Protein AF-A0A1F2UGQ7-F1 (afdb_monomer_lite)

pLDDT: mean 75.81, std 17.09, range [33.22, 93.88]

Secondary structure (DSSP, 8-state):
-PPP-----S---------EEEE-TT--EEEE-HHHHHHHHHTS--S---EEEEE-TTS-EEEEETTT--EEE-PPPTTSPP---

Structure (mmCIF, N/CA/C/O backbone):
data_AF-A0A1F2UGQ7-F1
#
_entry.id   AF-A0A1F2UGQ7-F1
#
loop_
_atom_site.group_PDB
_atom_site.id
_atom_site.type_symbol
_atom_site.label_atom_id
_atom_site.label_alt_id
_atom_site.label_comp_id
_atom_site.label_asym_id
_atom_site.label_entity_id
_atom_site.label_seq_id
_atom_site.pdbx_PDB_ins_code
_atom_site.Cartn_x
_atom_site.Cartn_y
_atom_site.Cartn_z
_atom_site.occupancy
_atom_site.B_iso_or_equiv
_atom_site.auth_seq_id
_atom_site.auth_comp_id
_atom_site.auth_asym_id
_atom_site.auth_atom_id
_atom_site.pdbx_PDB_model_num
ATOM 1 N N . MET A 1 1 ? 38.895 -27.767 -13.038 1.00 44.03 1 MET A N 1
ATOM 2 C CA . MET A 1 1 ? 38.136 -26.512 -12.853 1.00 44.03 1 MET A CA 1
ATOM 3 C C . MET A 1 1 ? 36.655 -26.878 -12.930 1.00 44.03 1 MET A C 1
ATOM 5 O O . MET A 1 1 ? 36.214 -27.323 -13.981 1.00 44.03 1 MET A O 1
ATOM 9 N N . LYS A 1 2 ? 35.946 -26.887 -11.794 1.00 33.22 2 LYS A N 1
ATOM 10 C CA . LYS A 1 2 ? 34.530 -27.288 -11.696 1.00 33.22 2 LYS A CA 1
ATOM 11 C C . LYS A 1 2 ? 33.690 -26.112 -12.200 1.00 33.22 2 LYS A C 1
ATOM 13 O O . LYS A 1 2 ? 33.909 -25.002 -11.724 1.00 33.22 2 LYS A O 1
ATOM 18 N N . LYS A 1 3 ? 32.810 -26.329 -13.184 1.00 40.66 3 LYS A N 1
ATOM 19 C CA . LYS A 1 3 ? 31.834 -25.309 -13.594 1.00 40.66 3 LYS A CA 1
ATOM 20 C C . LYS A 1 3 ? 31.032 -24.927 -12.350 1.00 40.66 3 LYS A C 1
ATOM 22 O O . LYS A 1 3 ? 30.554 -25.817 -11.648 1.00 40.66 3 LYS A O 1
ATOM 27 N N . ALA A 1 4 ? 30.976 -23.637 -12.041 1.00 44.28 4 ALA A N 1
ATOM 28 C CA . ALA A 1 4 ? 29.990 -23.141 -11.104 1.00 44.28 4 ALA A CA 1
ATOM 29 C C . ALA A 1 4 ? 28.639 -23.351 -11.789 1.00 44.28 4 ALA A C 1
ATOM 31 O O . ALA A 1 4 ? 28.423 -22.848 -12.889 1.00 44.28 4 ALA A O 1
ATOM 32 N N . ASP A 1 5 ? 27.783 -24.178 -11.197 1.00 49.69 5 ASP A N 1
ATOM 33 C CA . ASP A 1 5 ? 26.360 -24.079 -11.476 1.00 49.69 5 ASP A CA 1
ATOM 34 C C . ASP A 1 5 ? 25.951 -22.708 -10.942 1.00 49.69 5 ASP A C 1
ATOM 36 O O . ASP A 1 5 ? 25.779 -22.523 -9.735 1.00 49.69 5 ASP A O 1
ATOM 40 N N . ASP A 1 6 ? 25.911 -21.722 -11.840 1.00 48.91 6 ASP A N 1
ATOM 41 C CA . ASP A 1 6 ? 25.294 -20.427 -11.596 1.00 48.91 6 ASP A CA 1
ATOM 42 C C . ASP A 1 6 ? 23.820 -20.730 -11.352 1.00 48.91 6 ASP A C 1
ATOM 44 O O . ASP A 1 6 ? 23.045 -20.866 -12.296 1.00 48.91 6 ASP A O 1
ATOM 48 N N . GLY A 1 7 ? 23.479 -20.986 -10.088 1.00 46.09 7 GLY A N 1
ATOM 49 C CA . GLY A 1 7 ? 22.180 -21.452 -9.618 1.00 46.09 7 GLY A CA 1
ATOM 50 C C . GLY A 1 7 ? 21.078 -20.431 -9.852 1.00 46.09 7 GLY A C 1
ATOM 51 O O . GLY A 1 7 ? 20.500 -19.921 -8.899 1.00 46.09 7 GLY A O 1
ATOM 52 N N . ILE A 1 8 ? 20.790 -20.128 -11.116 1.00 56.53 8 ILE A N 1
ATOM 53 C CA . ILE A 1 8 ? 19.595 -19.429 -11.544 1.00 56.53 8 ILE A CA 1
ATOM 54 C C . ILE A 1 8 ? 18.455 -20.398 -11.235 1.00 56.53 8 ILE A C 1
ATOM 56 O O . ILE A 1 8 ? 18.385 -21.463 -11.857 1.00 56.53 8 ILE A O 1
ATOM 60 N N . PRO A 1 9 ? 17.594 -20.092 -10.251 1.00 45.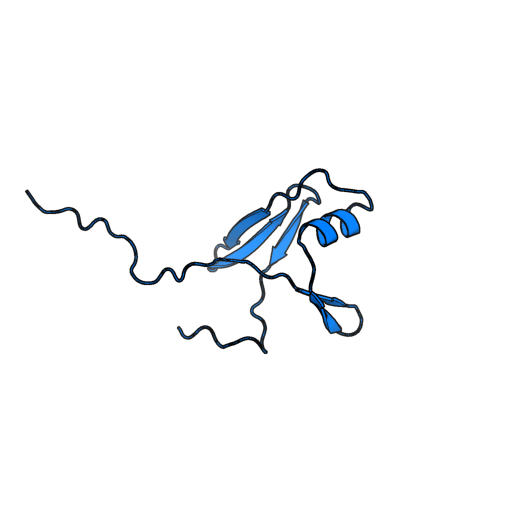75 9 PRO A N 1
ATOM 61 C CA . PRO A 1 9 ? 16.510 -20.985 -9.895 1.00 45.75 9 PRO A CA 1
ATOM 62 C C . PRO A 1 9 ? 15.626 -21.191 -11.124 1.00 45.75 9 PRO A C 1
ATOM 64 O O . PRO A 1 9 ? 15.082 -20.237 -11.683 1.00 45.75 9 PRO A O 1
ATOM 67 N N . GLN A 1 10 ? 15.501 -22.443 -11.561 1.00 54.53 10 GLN A N 1
ATOM 68 C CA . GLN A 1 10 ? 14.442 -22.819 -12.484 1.00 54.53 10 GLN A CA 1
ATOM 69 C C . GLN A 1 10 ? 13.107 -22.551 -11.781 1.00 54.53 10 GLN A C 1
ATOM 71 O O . GLN A 1 10 ? 12.959 -22.881 -10.610 1.00 54.53 10 GLN A O 1
ATOM 76 N N . THR A 1 11 ? 12.187 -21.926 -12.520 1.00 52.59 11 THR A N 1
ATOM 77 C CA . THR A 1 11 ? 10.865 -21.412 -12.114 1.00 52.59 11 THR A CA 1
ATOM 78 C C . THR A 1 11 ? 10.862 -20.104 -11.323 1.00 52.59 11 THR A C 1
ATOM 80 O O . THR A 1 11 ? 10.389 -20.036 -10.192 1.00 52.59 11 THR A O 1
ATOM 83 N N . VAL A 1 12 ? 11.280 -19.017 -11.969 1.00 47.66 12 VAL A N 1
ATOM 84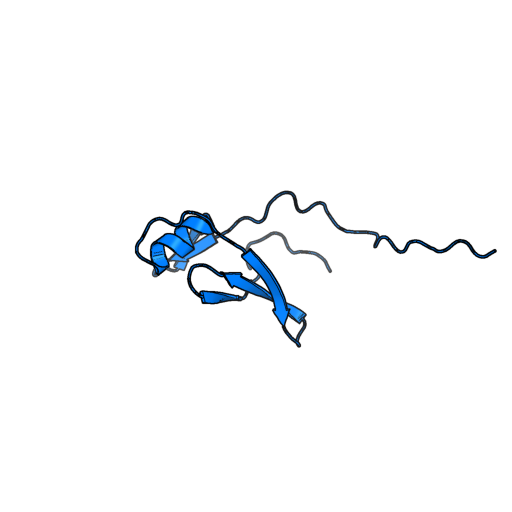 C CA . VAL A 1 12 ? 10.661 -17.710 -11.711 1.00 47.66 12 VAL A CA 1
ATOM 85 C C . VAL A 1 12 ? 9.775 -17.432 -12.917 1.00 47.66 12 VAL A C 1
ATOM 87 O O . VAL A 1 12 ? 10.282 -17.170 -14.006 1.00 47.66 12 VAL A O 1
ATOM 90 N N . ALA A 1 13 ? 8.457 -17.580 -12.766 1.00 53.69 13 ALA A N 1
ATOM 91 C CA . ALA A 1 13 ? 7.542 -17.033 -13.761 1.00 53.69 13 ALA A CA 1
ATOM 92 C C . ALA A 1 13 ? 7.817 -15.520 -13.843 1.00 53.69 13 ALA A C 1
ATOM 94 O O . ALA A 1 13 ? 7.984 -14.899 -12.787 1.00 53.69 13 ALA A O 1
ATOM 95 N N . PRO A 1 14 ? 7.918 -14.921 -15.041 1.00 48.06 14 PRO A N 1
ATOM 96 C CA . PRO A 1 14 ? 8.009 -13.474 -15.139 1.00 48.06 14 PRO A CA 1
ATOM 97 C C . PRO A 1 14 ? 6.756 -12.881 -14.485 1.00 48.06 14 PRO A C 1
ATOM 99 O O . PRO A 1 14 ? 5.640 -13.089 -14.953 1.00 48.06 14 PRO A O 1
ATOM 102 N N . VAL A 1 15 ? 6.929 -12.196 -13.354 1.00 55.12 15 VAL A N 1
ATOM 103 C CA . VAL A 1 15 ? 5.865 -11.380 -12.766 1.00 55.12 15 VAL A CA 1
ATOM 104 C C . VAL A 1 15 ? 5.907 -10.057 -13.516 1.00 55.12 15 VAL A C 1
ATOM 106 O O . VAL A 1 15 ? 6.729 -9.197 -13.210 1.00 55.12 15 VAL A O 1
ATOM 109 N N . GLU A 1 16 ? 5.086 -9.938 -14.557 1.00 54.97 16 GLU A N 1
ATOM 110 C CA . GLU A 1 16 ? 5.004 -8.718 -15.371 1.00 54.97 16 GLU A CA 1
ATOM 111 C C . GLU A 1 16 ? 4.261 -7.595 -14.631 1.00 54.97 16 GLU A C 1
ATOM 113 O O . GLU A 1 16 ? 4.545 -6.419 -14.849 1.00 54.97 16 GLU A O 1
ATOM 118 N N . GLU A 1 17 ? 3.360 -7.942 -13.705 1.00 60.62 17 GLU A N 1
ATOM 119 C CA . GLU A 1 17 ? 2.522 -6.979 -12.995 1.00 60.62 17 GLU A CA 1
ATOM 120 C C . GLU A 1 17 ? 2.073 -7.519 -11.627 1.00 60.62 17 GLU A C 1
ATOM 122 O O . GLU A 1 17 ? 1.711 -8.689 -11.491 1.00 60.62 17 GLU A O 1
ATOM 127 N N . ILE A 1 18 ? 2.068 -6.657 -10.603 1.00 69.94 18 ILE A N 1
ATOM 128 C CA . ILE A 1 18 ? 1.392 -6.932 -9.329 1.00 69.94 18 ILE A CA 1
ATOM 129 C C . ILE A 1 18 ? 0.074 -6.164 -9.345 1.00 69.94 18 ILE A C 1
ATOM 131 O O . ILE A 1 18 ? 0.064 -4.944 -9.181 1.00 69.94 18 ILE A O 1
ATOM 135 N N . GLN A 1 19 ? -1.035 -6.876 -9.534 1.00 72.25 19 GLN A N 1
ATOM 136 C CA . GLN A 1 19 ? -2.361 -6.271 -9.462 1.00 72.25 19 GLN A CA 1
ATOM 137 C C . GLN A 1 19 ? -2.828 -6.117 -8.017 1.00 72.25 19 GLN A C 1
ATOM 139 O O . GLN A 1 19 ? -2.731 -7.049 -7.217 1.00 72.25 19 GLN A O 1
ATOM 144 N N . TRP A 1 20 ? -3.373 -4.941 -7.700 1.00 78.75 20 TRP A N 1
ATOM 145 C CA . TRP A 1 20 ? -3.909 -4.636 -6.380 1.00 78.75 20 TRP A CA 1
ATOM 146 C C . TRP A 1 20 ? -5.423 -4.631 -6.361 1.00 78.75 20 TRP A C 1
ATOM 148 O O . TRP A 1 20 ? -6.077 -4.033 -7.213 1.00 78.75 20 TRP A O 1
ATOM 158 N N . SER A 1 21 ? -5.973 -5.206 -5.299 1.00 83.38 21 SER A N 1
ATOM 159 C CA . SER A 1 21 ? -7.365 -4.994 -4.942 1.00 83.38 21 SER A CA 1
ATOM 160 C C . SER A 1 21 ? -7.523 -4.907 -3.432 1.00 83.38 21 SER A C 1
ATOM 162 O O . SER A 1 21 ? -6.742 -5.480 -2.671 1.00 83.38 21 SER A O 1
ATOM 164 N N . VAL A 1 22 ? -8.535 -4.163 -3.002 1.00 86.44 22 VAL A N 1
ATOM 165 C CA . VAL A 1 22 ? -8.970 -4.082 -1.606 1.00 86.44 22 VAL A CA 1
ATOM 166 C C . VAL A 1 22 ? -10.423 -4.516 -1.502 1.00 86.44 22 VAL A C 1
ATOM 168 O O . VAL A 1 22 ? -11.143 -4.564 -2.501 1.00 86.44 22 VAL A O 1
ATOM 171 N N . ARG A 1 23 ? -10.865 -4.831 -0.286 1.00 88.06 23 ARG A N 1
ATOM 172 C CA . ARG A 1 23 ? -12.286 -5.011 0.005 1.00 88.06 23 ARG A CA 1
ATOM 173 C C . ARG A 1 23 ? -12.837 -3.745 0.637 1.00 88.06 23 ARG A C 1
ATOM 175 O O . ARG A 1 23 ? -12.222 -3.200 1.551 1.00 88.06 23 ARG A O 1
ATOM 182 N N . ASP A 1 24 ? -13.972 -3.276 0.136 1.00 84.75 24 ASP A N 1
ATOM 183 C CA . ASP A 1 24 ? -14.696 -2.172 0.758 1.00 84.75 24 ASP A CA 1
ATOM 184 C C . ASP A 1 24 ? -15.406 -2.618 2.052 1.00 84.75 24 ASP A C 1
ATOM 186 O O . ASP A 1 24 ? -15.358 -3.784 2.452 1.00 84.75 24 ASP A O 1
ATOM 190 N N . ALA A 1 25 ? -16.090 -1.684 2.718 1.00 85.69 25 ALA A N 1
ATOM 191 C CA . ALA A 1 25 ? -16.830 -1.968 3.949 1.00 85.69 25 ALA A CA 1
ATOM 192 C C . ALA A 1 25 ? -17.985 -2.974 3.762 1.00 85.69 25 ALA A C 1
ATOM 194 O O . ALA A 1 25 ? -18.409 -3.602 4.729 1.00 85.69 25 ALA A O 1
ATOM 195 N N . ALA A 1 26 ? -18.490 -3.136 2.536 1.00 89.31 26 ALA A N 1
ATOM 196 C CA . ALA A 1 26 ? -19.500 -4.129 2.179 1.00 89.31 26 ALA A CA 1
ATOM 197 C C . ALA A 1 26 ? -18.875 -5.474 1.752 1.00 89.31 26 ALA A C 1
ATOM 199 O O . ALA A 1 26 ? -19.595 -6.429 1.465 1.00 89.31 26 ALA A O 1
ATOM 200 N N . GLY A 1 27 ? -17.542 -5.572 1.743 1.00 86.25 27 GLY A N 1
ATOM 201 C CA . GLY A 1 27 ? -16.787 -6.761 1.370 1.00 86.25 27 GLY A CA 1
ATOM 202 C C . GLY A 1 27 ? -16.576 -6.931 -0.135 1.00 86.25 27 GLY A C 1
ATOM 203 O O . GLY A 1 27 ? -16.017 -7.955 -0.539 1.00 86.25 27 GLY A O 1
ATOM 204 N N . ASN A 1 28 ? -16.980 -5.962 -0.962 1.00 88.38 28 ASN A N 1
ATOM 205 C CA . ASN A 1 28 ? -16.805 -6.036 -2.410 1.00 88.38 28 ASN A CA 1
ATOM 206 C C . ASN A 1 28 ? -15.350 -5.777 -2.784 1.00 88.38 28 ASN A C 1
ATOM 208 O O . ASN A 1 28 ? -14.704 -4.879 -2.240 1.00 88.38 28 ASN A O 1
ATOM 212 N N . ARG A 1 29 ? -14.848 -6.543 -3.755 1.00 87.81 29 ARG A N 1
ATOM 213 C CA . ARG A 1 29 ? -13.528 -6.316 -4.338 1.00 87.81 29 ARG A CA 1
ATOM 214 C C . ARG A 1 29 ? -13.543 -5.032 -5.165 1.00 87.81 29 ARG A C 1
ATOM 216 O O . ARG A 1 29 ? -14.417 -4.837 -6.006 1.00 87.81 29 ARG A O 1
ATOM 223 N N . ARG A 1 30 ? -12.532 -4.199 -4.953 1.00 88.38 30 ARG A N 1
ATOM 224 C CA . ARG A 1 30 ? -12.249 -3.008 -5.744 1.00 88.38 30 ARG A CA 1
ATOM 225 C C . ARG A 1 30 ? -10.788 -3.035 -6.160 1.00 88.38 30 ARG A C 1
ATOM 227 O O . ARG A 1 30 ? -9.910 -3.036 -5.297 1.00 88.38 30 ARG A O 1
ATOM 234 N N . ASP A 1 31 ? -10.546 -3.044 -7.463 1.00 88.81 31 ASP A N 1
ATOM 235 C CA . ASP A 1 31 ? -9.197 -2.912 -8.000 1.00 88.81 31 ASP A CA 1
ATOM 236 C C . ASP A 1 31 ? -8.717 -1.465 -7.821 1.00 88.81 31 ASP A C 1
ATOM 238 O O . ASP A 1 31 ? -9.488 -0.511 -7.974 1.00 88.81 31 ASP A O 1
ATOM 242 N N . VAL A 1 32 ? -7.460 -1.316 -7.410 1.00 86.75 32 VAL A N 1
ATOM 243 C CA . VAL A 1 32 ? -6.850 -0.026 -7.067 1.00 86.75 32 VAL A CA 1
ATOM 244 C C . VAL A 1 32 ? -5.383 -0.020 -7.463 1.00 86.75 32 VAL A C 1
ATOM 246 O O . VAL A 1 32 ? -4.721 -1.052 -7.531 1.00 86.75 32 VAL A O 1
ATOM 249 N N . THR A 1 33 ? -4.840 1.167 -7.666 1.00 87.69 33 THR A N 1
ATOM 250 C CA . THR A 1 33 ? -3.400 1.389 -7.711 1.00 87.69 33 THR A CA 1
ATOM 251 C C . THR A 1 33 ? -2.857 1.574 -6.296 1.00 87.69 33 THR A C 1
ATOM 253 O O . THR A 1 33 ? -3.535 2.068 -5.393 1.00 87.69 33 THR A O 1
ATOM 256 N N . PHE A 1 34 ? -1.582 1.243 -6.093 1.00 86.38 34 PHE A N 1
ATOM 257 C CA . PHE A 1 34 ? -0.927 1.467 -4.803 1.00 86.38 34 PHE A CA 1
ATOM 258 C C . PHE A 1 34 ? -0.889 2.956 -4.411 1.00 86.38 34 PHE A C 1
ATOM 260 O O . PHE A 1 34 ? -1.027 3.310 -3.242 1.00 86.38 34 PHE A O 1
ATOM 267 N N . ARG A 1 35 ? -0.777 3.847 -5.403 1.00 88.62 35 ARG A N 1
ATOM 268 C CA . ARG A 1 35 ? -0.827 5.296 -5.199 1.00 88.62 35 ARG A CA 1
ATOM 269 C C . ARG A 1 35 ? -2.172 5.757 -4.641 1.00 88.62 35 ARG A C 1
ATOM 271 O O . ARG A 1 35 ? -2.172 6.568 -3.723 1.00 88.62 35 ARG A O 1
ATOM 278 N N . GLU A 1 36 ? -3.289 5.238 -5.146 1.00 90.31 36 GLU A N 1
ATOM 279 C CA . GLU A 1 36 ? -4.620 5.596 -4.634 1.00 90.31 36 GLU A CA 1
ATOM 280 C C . GLU A 1 36 ? -4.775 5.250 -3.151 1.00 90.31 36 GLU A C 1
ATOM 282 O O . GLU A 1 36 ? -5.390 6.013 -2.411 1.00 90.31 36 GLU A O 1
ATOM 287 N N . LEU A 1 37 ? -4.180 4.145 -2.691 1.00 89.44 37 LEU A N 1
ATOM 288 C CA . LEU A 1 37 ? -4.195 3.774 -1.273 1.00 89.44 37 LEU A CA 1
ATOM 289 C C . LEU A 1 37 ? -3.390 4.749 -0.407 1.00 89.44 37 LEU A C 1
ATOM 291 O O . LEU A 1 37 ? -3.857 5.157 0.659 1.00 89.44 37 LEU A O 1
ATOM 295 N N . ILE A 1 38 ? -2.217 5.167 -0.886 1.00 90.25 38 ILE A N 1
ATOM 296 C CA . ILE A 1 38 ? -1.387 6.169 -0.206 1.00 90.25 38 ILE A CA 1
ATOM 297 C C . ILE A 1 38 ? -2.126 7.505 -0.125 1.00 90.25 38 ILE A C 1
ATOM 299 O O . ILE A 1 38 ? -2.196 8.120 0.937 1.00 90.25 38 ILE A O 1
ATOM 303 N N . GLU A 1 39 ? -2.681 7.968 -1.245 1.00 93.88 39 GLU A N 1
ATOM 304 C CA . GLU A 1 39 ? -3.376 9.255 -1.314 1.00 93.88 39 GLU A CA 1
ATOM 305 C C . GLU A 1 39 ? -4.649 9.252 -0.462 1.00 93.88 39 GLU A C 1
ATOM 307 O O . GLU A 1 39 ? -4.925 10.239 0.219 1.00 93.88 39 GLU A O 1
ATOM 312 N N . ALA A 1 40 ? -5.382 8.133 -0.425 1.00 91.62 40 ALA A N 1
ATOM 313 C CA . ALA A 1 40 ? -6.536 7.964 0.453 1.00 91.62 40 ALA A CA 1
ATOM 314 C C . ALA A 1 40 ? -6.148 7.999 1.939 1.00 91.62 40 ALA A C 1
ATOM 316 O O . ALA A 1 40 ? -6.856 8.611 2.736 1.00 91.62 40 ALA A O 1
ATOM 317 N N . THR A 1 41 ? -5.020 7.384 2.309 1.00 91.25 41 THR A N 1
ATOM 318 C CA . THR A 1 41 ? -4.529 7.372 3.697 1.00 91.25 41 THR A CA 1
ATOM 319 C C . THR A 1 41 ? -4.039 8.753 4.132 1.00 91.25 41 THR A C 1
ATOM 321 O O . THR A 1 41 ? -4.343 9.207 5.233 1.00 91.25 41 THR A O 1
ATOM 324 N N . ASN A 1 42 ? -3.314 9.449 3.255 1.00 91.50 42 ASN A N 1
ATOM 325 C CA . ASN A 1 42 ? -2.713 10.746 3.558 1.00 91.50 42 ASN A CA 1
ATOM 326 C C . ASN A 1 42 ? -3.666 11.936 3.346 1.00 91.50 42 ASN A C 1
ATOM 328 O O . ASN A 1 42 ? -3.377 13.035 3.817 1.00 91.50 42 ASN A O 1
ATOM 332 N N . GLY A 1 43 ? -4.765 11.756 2.606 1.00 93.75 43 GLY A N 1
ATOM 333 C CA . GLY A 1 43 ? -5.680 12.839 2.230 1.00 93.75 43 GLY A CA 1
ATOM 334 C C . GLY A 1 43 ? -5.055 13.880 1.291 1.00 93.75 43 GLY A C 1
ATOM 335 O O . GLY A 1 43 ? -5.523 15.016 1.229 1.00 93.75 43 GLY A O 1
ATOM 336 N N . ALA A 1 44 ? -3.979 13.521 0.587 1.00 93.19 44 ALA A N 1
ATOM 337 C CA . ALA A 1 44 ? -3.220 14.418 -0.277 1.00 93.19 44 ALA A CA 1
ATOM 338 C C . ALA A 1 44 ? -2.605 13.665 -1.460 1.00 93.19 44 ALA A C 1
ATOM 340 O O . ALA A 1 44 ? -2.304 12.477 -1.367 1.00 93.19 44 ALA A O 1
ATOM 341 N N . THR A 1 45 ? -2.363 14.379 -2.560 1.00 93.19 45 THR A N 1
ATOM 342 C CA . THR A 1 45 ? -1.690 13.833 -3.743 1.00 93.19 45 THR A CA 1
ATOM 343 C C . THR A 1 45 ? -0.247 13.440 -3.419 1.00 93.19 45 THR A C 1
ATOM 345 O O . THR A 1 45 ? 0.512 14.227 -2.850 1.00 93.19 45 THR A O 1
ATOM 348 N N . ALA A 1 46 ? 0.166 12.244 -3.830 1.00 89.19 46 ALA A N 1
ATOM 349 C CA . ALA A 1 46 ? 1.498 11.719 -3.568 1.00 89.19 46 ALA A CA 1
ATOM 350 C C . ALA A 1 46 ? 2.400 11.930 -4.787 1.00 89.19 46 ALA A C 1
ATOM 352 O O . ALA A 1 46 ? 2.099 11.463 -5.873 1.00 89.19 46 ALA A O 1
ATOM 353 N N . ALA A 1 47 ? 3.556 12.582 -4.656 1.00 89.31 47 ALA A N 1
ATOM 354 C CA . ALA A 1 47 ? 4.462 12.731 -5.806 1.00 89.31 47 ALA A CA 1
ATOM 355 C C . ALA A 1 47 ? 5.018 11.381 -6.316 1.00 89.31 47 ALA A C 1
ATOM 357 O O . ALA A 1 47 ? 5.378 11.255 -7.484 1.00 89.31 47 ALA A O 1
ATOM 358 N N . ARG A 1 48 ? 5.078 10.374 -5.437 1.00 86.12 48 ARG A N 1
ATOM 359 C CA . ARG A 1 48 ? 5.624 9.030 -5.671 1.00 86.12 48 ARG A CA 1
ATOM 360 C C . ARG A 1 48 ? 4.919 8.004 -4.786 1.00 86.12 48 ARG A C 1
ATOM 362 O O . ARG A 1 48 ? 4.330 8.388 -3.780 1.00 86.12 48 ARG A O 1
ATOM 369 N N . ALA A 1 49 ? 5.043 6.728 -5.130 1.00 86.38 49 ALA A N 1
ATOM 370 C CA . ALA A 1 49 ? 4.547 5.600 -4.351 1.00 86.38 49 ALA A CA 1
ATOM 371 C C . ALA A 1 49 ? 5.646 4.529 -4.293 1.00 86.38 49 ALA A C 1
ATOM 373 O O .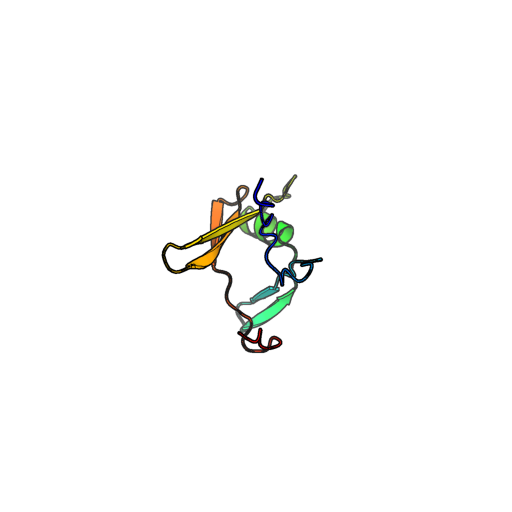 ALA A 1 49 ? 5.872 3.826 -5.275 1.00 86.38 49 ALA A O 1
ATOM 374 N N . ASP A 1 50 ? 6.369 4.456 -3.173 1.00 87.12 50 ASP A N 1
ATOM 375 C CA . ASP A 1 50 ? 7.494 3.536 -2.995 1.00 87.12 50 ASP A CA 1
ATOM 376 C C . ASP A 1 50 ? 7.022 2.282 -2.249 1.00 87.12 50 ASP A C 1
ATOM 378 O O . ASP A 1 50 ? 6.497 2.363 -1.134 1.00 87.12 50 ASP A O 1
ATOM 382 N N . LEU A 1 51 ? 7.247 1.123 -2.868 1.00 84.50 51 LEU A N 1
ATOM 383 C CA . LEU A 1 51 ? 6.820 -0.186 -2.387 1.00 84.50 51 LEU A CA 1
ATOM 384 C C . LEU A 1 51 ? 8.029 -1.037 -2.000 1.00 84.50 51 LEU A C 1
ATOM 386 O O . LEU A 1 51 ? 8.901 -1.283 -2.834 1.00 84.50 51 LEU A O 1
ATOM 390 N N . HIS A 1 52 ? 8.051 -1.565 -0.777 1.00 86.75 52 HIS A N 1
ATOM 391 C CA . HIS A 1 52 ? 8.999 -2.609 -0.389 1.00 86.75 52 HIS A CA 1
ATOM 392 C C . HIS A 1 52 ? 8.274 -3.923 -0.125 1.00 86.75 52 HIS A C 1
ATOM 394 O O . HIS A 1 52 ? 7.374 -3.968 0.708 1.00 86.75 52 HIS A O 1
ATOM 400 N N . ILE A 1 53 ? 8.711 -4.994 -0.789 1.00 85.56 53 ILE A N 1
ATOM 401 C CA . ILE A 1 53 ? 8.229 -6.358 -0.551 1.00 85.56 53 ILE A CA 1
ATOM 402 C C . ILE A 1 53 ? 9.221 -7.054 0.373 1.00 85.56 53 ILE A C 1
ATOM 404 O O . ILE A 1 53 ? 10.420 -7.097 0.099 1.00 85.56 53 ILE A O 1
ATOM 408 N N . SER A 1 54 ? 8.725 -7.589 1.479 1.00 86.06 54 SER A N 1
ATOM 409 C CA . SER A 1 54 ? 9.512 -8.293 2.489 1.00 86.06 54 SER A CA 1
ATOM 410 C C . SER A 1 54 ? 8.817 -9.592 2.886 1.00 86.06 54 SER A C 1
ATOM 412 O O . SER A 1 54 ? 7.656 -9.817 2.553 1.00 86.06 54 SER A O 1
ATOM 414 N N . ARG A 1 55 ? 9.538 -10.473 3.581 1.00 87.94 55 ARG A N 1
ATOM 415 C CA . ARG A 1 55 ? 8.970 -11.693 4.165 1.00 87.94 55 ARG A CA 1
ATOM 416 C C . ARG A 1 55 ? 9.078 -11.625 5.675 1.00 87.94 55 ARG A C 1
ATOM 418 O O . ARG A 1 55 ? 10.099 -11.172 6.197 1.00 87.94 55 ARG A O 1
ATOM 425 N N . SER A 1 56 ? 8.034 -12.060 6.368 1.00 86.06 56 SER A N 1
ATOM 426 C CA . SER A 1 56 ? 8.065 -12.221 7.817 1.00 86.06 56 SER A CA 1
ATOM 427 C C . SER A 1 56 ? 9.030 -13.346 8.199 1.00 86.06 56 SER A C 1
ATOM 429 O O . SER A 1 56 ? 9.495 -14.114 7.350 1.00 86.06 56 SER A O 1
ATOM 431 N N . ARG A 1 57 ? 9.323 -13.472 9.498 1.00 87.12 57 ARG A N 1
ATOM 432 C CA . ARG A 1 57 ? 10.100 -14.605 10.024 1.00 87.12 57 ARG A CA 1
ATOM 433 C C . ARG A 1 57 ? 9.462 -15.953 9.666 1.00 87.12 57 ARG A C 1
ATOM 435 O O . ARG A 1 57 ? 10.186 -16.920 9.448 1.00 87.12 57 ARG A O 1
ATOM 442 N N . ASP A 1 58 ? 8.138 -15.973 9.559 1.00 87.81 58 ASP A N 1
ATOM 443 C CA . ASP A 1 58 ? 7.334 -17.156 9.250 1.00 87.81 58 ASP A CA 1
ATOM 444 C C . ASP A 1 58 ? 7.166 -17.369 7.732 1.00 87.81 58 ASP A C 1
ATOM 446 O O . ASP A 1 58 ? 6.532 -18.324 7.292 1.00 87.81 58 ASP A O 1
ATOM 450 N N . GLY A 1 59 ? 7.785 -16.509 6.915 1.00 84.19 59 GLY A N 1
ATOM 451 C CA . GLY A 1 59 ? 7.821 -16.621 5.458 1.00 84.19 59 GLY A CA 1
ATOM 452 C C . GLY A 1 59 ? 6.669 -15.929 4.733 1.00 84.19 59 GLY A C 1
ATOM 453 O O . GLY A 1 59 ? 6.633 -15.969 3.503 1.00 84.19 59 GLY A O 1
ATOM 454 N N . GLU A 1 60 ? 5.766 -15.264 5.453 1.00 85.06 60 GLU A N 1
ATOM 455 C CA . GLU A 1 60 ? 4.615 -14.585 4.857 1.00 85.06 60 GLU A CA 1
ATOM 456 C C . GLU A 1 60 ? 5.039 -13.291 4.149 1.00 85.06 60 GLU A C 1
ATOM 458 O O . GLU A 1 60 ? 5.771 -12.482 4.733 1.00 85.06 60 GLU A O 1
ATOM 463 N N . PRO A 1 61 ? 4.608 -13.066 2.895 1.00 85.25 61 PRO A N 1
ATOM 464 C CA . PRO A 1 61 ? 4.913 -11.838 2.185 1.00 85.25 61 PRO A CA 1
ATOM 465 C C . PRO A 1 61 ? 4.114 -10.668 2.766 1.00 85.25 61 PRO A C 1
ATOM 4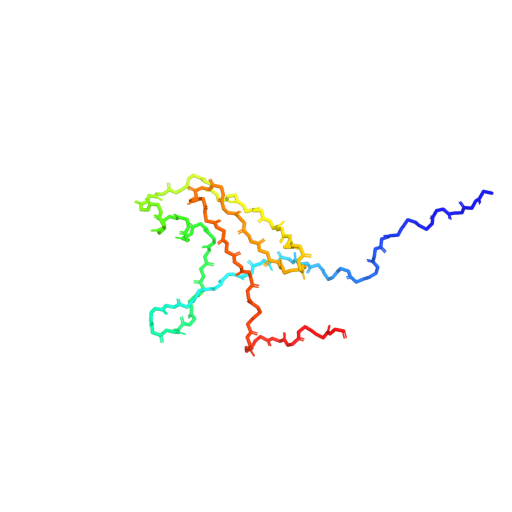67 O O . PRO A 1 61 ? 2.896 -10.724 2.940 1.00 85.25 61 PRO A O 1
ATOM 470 N N . PHE A 1 62 ? 4.806 -9.567 3.017 1.00 86.94 62 PHE A N 1
ATOM 471 C CA . PHE A 1 62 ? 4.190 -8.312 3.407 1.00 86.94 62 PHE A CA 1
ATOM 472 C C . PHE A 1 62 ? 4.854 -7.154 2.689 1.00 86.94 62 PHE A C 1
ATOM 474 O O . PHE A 1 62 ? 5.925 -7.264 2.085 1.00 86.94 62 PHE A O 1
ATOM 481 N N . ILE A 1 63 ? 4.177 -6.024 2.766 1.00 87.19 63 ILE A N 1
ATOM 482 C CA . ILE A 1 63 ? 4.535 -4.825 2.052 1.00 87.19 63 ILE A CA 1
ATOM 483 C C . ILE A 1 63 ? 4.668 -3.687 3.030 1.00 87.19 63 ILE A C 1
ATOM 485 O O . ILE A 1 63 ? 3.851 -3.544 3.935 1.00 87.19 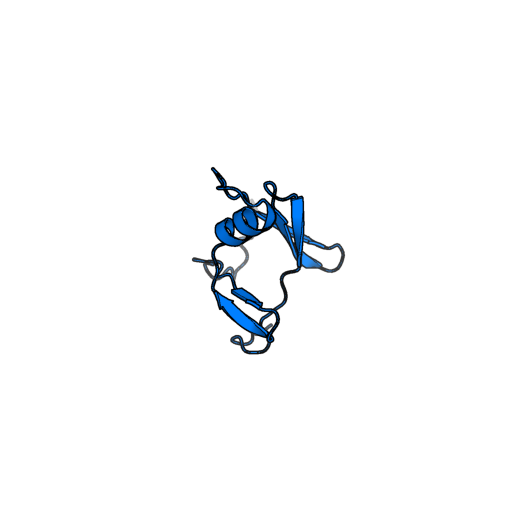63 ILE A O 1
ATOM 489 N N . THR A 1 64 ? 5.659 -2.840 2.799 1.00 88.50 64 THR A N 1
ATOM 490 C CA . THR A 1 64 ? 5.778 -1.558 3.480 1.00 88.50 64 THR A CA 1
ATOM 491 C C . THR A 1 64 ? 5.707 -0.421 2.475 1.00 88.50 64 THR A C 1
ATOM 493 O O . THR A 1 64 ? 6.390 -0.437 1.450 1.00 88.50 64 THR A O 1
ATOM 496 N N . SER A 1 65 ? 4.888 0.570 2.803 1.00 87.56 65 SER A N 1
ATOM 497 C CA . SER A 1 65 ? 4.786 1.841 2.102 1.00 87.56 65 SER A CA 1
ATOM 498 C C . SER A 1 65 ? 5.598 2.897 2.840 1.00 87.56 65 SER A C 1
ATOM 500 O O . SER A 1 65 ? 5.463 3.082 4.052 1.00 87.56 65 SER A O 1
ATOM 502 N N . ARG A 1 66 ? 6.462 3.613 2.117 1.00 86.44 66 ARG A N 1
ATOM 503 C CA . ARG A 1 66 ? 7.272 4.681 2.723 1.00 86.44 66 ARG A CA 1
ATOM 504 C C . ARG A 1 66 ? 6.490 5.988 2.883 1.00 86.44 66 ARG A C 1
ATOM 506 O O . ARG A 1 66 ? 6.891 6.837 3.674 1.00 86.44 66 ARG A O 1
ATOM 513 N N . GLN A 1 67 ? 5.423 6.172 2.110 1.00 91.12 67 GLN A N 1
ATOM 514 C CA . GLN A 1 67 ? 4.704 7.442 1.991 1.00 91.12 67 GLN A CA 1
ATOM 515 C C . GLN A 1 67 ? 3.600 7.619 3.025 1.00 91.12 67 GLN A C 1
ATOM 517 O O . GLN A 1 67 ? 3.297 8.754 3.378 1.00 91.12 67 GLN A O 1
ATOM 522 N N . ASP A 1 68 ? 2.994 6.530 3.476 1.00 84.06 68 ASP A N 1
ATOM 523 C CA . ASP A 1 68 ? 1.918 6.540 4.474 1.00 84.06 68 ASP A CA 1
ATOM 524 C C . ASP A 1 68 ? 2.303 5.746 5.743 1.00 84.06 68 ASP A C 1
ATOM 526 O O . ASP A 1 68 ? 1.543 5.698 6.704 1.00 84.06 68 ASP A O 1
ATOM 530 N N . GLY A 1 69 ? 3.498 5.135 5.769 1.00 84.88 69 GLY A N 1
ATOM 531 C CA . GLY A 1 69 ? 3.993 4.343 6.897 1.00 84.88 69 GLY A CA 1
ATOM 532 C C . GLY A 1 69 ? 3.277 3.003 7.092 1.00 84.88 69 GLY A C 1
ATOM 533 O O . GLY A 1 69 ? 3.512 2.333 8.098 1.00 84.88 69 GLY A O 1
ATOM 534 N N . MET A 1 70 ? 2.417 2.599 6.155 1.00 86.94 70 MET A N 1
ATOM 535 C CA . MET A 1 70 ? 1.599 1.403 6.290 1.00 86.94 70 MET A CA 1
ATOM 536 C C . MET A 1 70 ? 2.408 0.133 6.033 1.00 86.94 70 MET A C 1
ATOM 538 O O . MET A 1 70 ? 3.194 0.039 5.085 1.00 86.94 70 MET A O 1
ATOM 542 N N . ILE A 1 71 ? 2.155 -0.880 6.863 1.00 84.19 71 ILE A N 1
ATOM 543 C CA . ILE A 1 71 ? 2.589 -2.258 6.639 1.00 84.19 71 ILE A CA 1
ATOM 544 C C . ILE A 1 71 ? 1.342 -3.088 6.353 1.00 84.19 71 ILE A C 1
ATOM 546 O O . ILE A 1 71 ? 0.436 -3.150 7.181 1.00 84.19 71 ILE A O 1
ATOM 550 N N . GLN A 1 72 ? 1.289 -3.712 5.180 1.00 80.62 72 GLN A N 1
ATOM 551 C CA . GLN A 1 72 ? 0.140 -4.492 4.731 1.00 80.62 72 GLN A CA 1
ATOM 552 C C . GLN A 1 72 ? 0.570 -5.918 4.402 1.00 80.62 72 GLN A C 1
ATOM 554 O O . GLN A 1 72 ? 1.501 -6.140 3.628 1.00 80.62 72 GLN A O 1
ATOM 559 N N . MET A 1 73 ? -0.106 -6.893 5.002 1.00 84.00 73 MET A N 1
ATOM 560 C CA . MET A 1 73 ? 0.096 -8.306 4.699 1.00 84.00 73 MET A CA 1
ATOM 561 C C . MET A 1 73 ? -0.565 -8.648 3.363 1.00 84.00 73 MET A C 1
ATOM 563 O O . MET A 1 73 ? -1.712 -8.267 3.124 1.00 84.00 73 MET A O 1
ATOM 567 N N . LEU A 1 74 ? 0.148 -9.377 2.502 1.00 78.62 74 LEU A N 1
ATOM 568 C CA . LEU A 1 74 ? -0.434 -9.901 1.274 1.00 78.62 74 LEU A CA 1
ATOM 569 C C . LEU A 1 74 ? -1.155 -11.206 1.583 1.00 78.62 74 LEU A C 1
ATOM 571 O O . LEU A 1 74 ? -0.534 -12.201 1.948 1.00 78.62 74 LEU A O 1
ATOM 575 N N . VAL A 1 75 ? -2.472 -11.198 1.410 1.00 76.81 75 VAL A N 1
ATOM 576 C CA . VAL A 1 75 ? -3.304 -12.387 1.579 1.00 76.81 75 VAL A CA 1
ATOM 577 C C . VAL A 1 75 ? -3.643 -12.936 0.191 1.00 76.81 75 VAL A C 1
ATOM 579 O O . VAL A 1 75 ? -4.088 -12.160 -0.659 1.00 76.81 75 VAL A O 1
ATOM 582 N N . PRO A 1 76 ? -3.443 -14.241 -0.070 1.00 73.94 76 PRO A N 1
ATOM 583 C CA . PRO A 1 76 ? -3.886 -14.858 -1.314 1.00 73.94 76 PRO A CA 1
ATOM 584 C C . PRO A 1 76 ? -5.389 -14.663 -1.520 1.00 73.94 76 PRO A C 1
ATOM 586 O O . PRO A 1 76 ? -6.171 -14.812 -0.580 1.00 73.94 76 PRO A O 1
ATOM 589 N N . ASP A 1 77 ? -5.801 -14.360 -2.749 1.00 72.69 77 ASP A N 1
ATOM 590 C CA . ASP A 1 77 ? -7.222 -14.308 -3.085 1.00 72.69 77 ASP A CA 1
ATOM 591 C C . ASP A 1 77 ? -7.801 -15.737 -3.058 1.00 72.69 77 ASP A C 1
ATOM 593 O O . ASP A 1 77 ? -7.373 -16.565 -3.867 1.00 72.69 77 ASP A O 1
ATOM 597 N N . PRO A 1 78 ? -8.768 -16.063 -2.175 1.00 68.69 78 PRO A N 1
ATOM 598 C CA . PRO A 1 78 ? -9.363 -17.399 -2.119 1.00 68.69 78 PRO A CA 1
ATOM 599 C C . PRO A 1 78 ? -10.145 -17.768 -3.390 1.00 68.69 78 PRO A C 1
ATOM 601 O O . PRO A 1 78 ? -10.425 -18.946 -3.599 1.00 68.69 78 PRO A O 1
ATOM 604 N N . GLY A 1 79 ? -10.511 -16.785 -4.223 1.00 67.88 79 GLY A N 1
ATOM 605 C CA . GLY A 1 79 ? -11.118 -17.001 -5.541 1.00 67.88 79 GLY A CA 1
ATOM 606 C C . GLY A 1 79 ? -10.131 -16.920 -6.710 1.00 67.88 79 GLY A C 1
ATOM 607 O O . GLY A 1 79 ? -10.545 -17.069 -7.859 1.00 67.88 79 GLY A O 1
ATOM 608 N N . GLY A 1 80 ? -8.849 -16.656 -6.440 1.00 63.06 80 GLY A N 1
ATOM 609 C CA . GLY A 1 80 ? -7.804 -16.586 -7.457 1.00 63.06 80 GLY A CA 1
ATOM 610 C C . GLY A 1 80 ? -7.407 -17.971 -7.980 1.00 63.06 80 GLY A C 1
ATOM 611 O O . GLY A 1 80 ? -7.695 -18.986 -7.339 1.00 63.06 80 GLY A O 1
ATOM 612 N N . PRO A 1 81 ? -6.733 -18.052 -9.143 1.00 56.31 81 PRO A N 1
ATOM 613 C CA . PRO A 1 81 ? -6.173 -19.316 -9.603 1.00 56.31 81 PRO A CA 1
ATOM 614 C C . PRO A 1 81 ? -5.243 -19.870 -8.519 1.00 56.31 81 PRO A C 1
ATOM 616 O O . PRO A 1 81 ? -4.355 -19.166 -8.037 1.00 56.31 81 PRO A O 1
ATOM 619 N N . ALA A 1 82 ? -5.463 -21.124 -8.120 1.00 52.47 82 ALA A N 1
ATOM 620 C CA . ALA A 1 82 ? -4.616 -21.788 -7.142 1.00 52.47 82 ALA A CA 1
ATOM 621 C C . ALA A 1 82 ? -3.166 -21.782 -7.647 1.00 52.47 82 ALA A C 1
ATOM 623 O O . ALA A 1 82 ? -2.857 -22.392 -8.673 1.00 52.47 82 ALA A O 1
ATOM 624 N N . THR A 1 83 ? -2.269 -21.104 -6.934 1.00 53.69 83 THR A N 1
ATOM 625 C CA . THR A 1 83 ? -0.831 -21.249 -7.149 1.00 53.69 83 THR A CA 1
ATOM 626 C C . THR A 1 83 ? -0.447 -22.643 -6.666 1.00 53.69 83 THR A C 1
ATOM 628 O O . THR A 1 83 ? -0.284 -22.886 -5.471 1.00 53.69 83 THR A O 1
ATOM 631 N N . GLY A 1 84 ? -0.401 -23.587 -7.610 1.00 42.97 84 GLY A N 1
ATOM 632 C CA . GLY A 1 84 ? 0.050 -24.953 -7.372 1.00 42.97 84 GLY A CA 1
ATOM 633 C C . GLY A 1 84 ? 1.448 -24.940 -6.760 1.00 42.97 84 GLY A C 1
ATOM 634 O O . GLY A 1 84 ? 2.341 -24.259 -7.265 1.00 42.97 84 GLY A O 1
ATOM 635 N N . ARG A 1 85 ? 1.591 -25.646 -5.640 1.00 37.56 85 ARG A N 1
ATOM 636 C CA . ARG A 1 85 ? 2.860 -25.865 -4.949 1.00 37.56 85 ARG A CA 1
ATOM 637 C C . ARG A 1 85 ? 3.625 -27.022 -5.577 1.00 37.56 85 ARG A C 1
ATOM 639 O O . ARG A 1 85 ? 2.957 -28.007 -5.960 1.00 37.56 85 ARG A O 1
#

Foldseek 3Di:
DDDPPPCPDPDDDPPPDDWDWDADPVRDIDTDDQQVVLCVLVVHHDPDWDWDWDADPVGFIWIATPRNRDIGTDDDDPPDDDPDD

Sequence (85 aa):
MKKADDGIPQTVAPVEEIQWSVRDAAGNRRDVTFRELIEATNGATAARADLHISRSRDGEPFI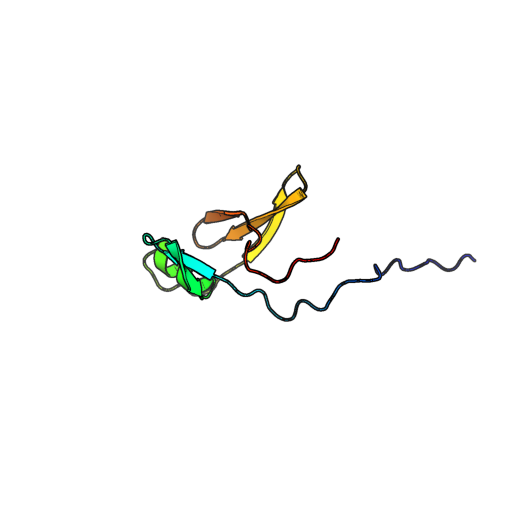TSRQDGMIQMLVPDPGGPATGR

Radius of gyration: 17.2 Å; chains: 1; bounding box: 58×42×25 Å